Protein AF-A0A957EJ91-F1 (afdb_monomer_lite)

Radius of gyration: 35.72 Å; chains: 1; bounding box: 68×55×95 Å

pLDDT: mean 71.78, std 17.02, range [33.03, 94.94]

Structure (mmCIF, N/CA/C/O backbone):
data_AF-A0A957EJ91-F1
#
_entry.id   AF-A0A957EJ91-F1
#
loop_
_atom_site.group_PDB
_atom_site.id
_atom_site.type_symbol
_atom_site.label_atom_id
_atom_site.label_alt_id
_atom_site.label_comp_id
_atom_site.label_asym_id
_atom_site.label_entity_id
_atom_site.label_seq_id
_atom_site.pdbx_PDB_ins_code
_atom_site.Cartn_x
_atom_site.Cartn_y
_atom_site.Cartn_z
_atom_site.occupancy
_atom_site.B_iso_or_equiv
_atom_site.auth_seq_id
_atom_site.auth_comp_id
_atom_site.auth_asym_id
_atom_site.auth_atom_id
_atom_site.pdbx_PDB_model_num
ATOM 1 N N . PHE A 1 1 ? 5.537 5.243 -0.540 1.00 36.00 1 PHE A N 1
ATOM 2 C CA . PHE A 1 1 ? 6.438 5.087 -1.704 1.00 36.00 1 PHE A CA 1
ATOM 3 C C . PHE A 1 1 ? 7.169 6.408 -2.101 1.00 36.00 1 PHE A C 1
ATOM 5 O O . PHE A 1 1 ? 6.556 7.105 -2.869 1.00 36.00 1 PHE A O 1
ATOM 12 N N . TYR A 1 2 ? 8.359 6.869 -1.611 1.00 35.06 2 TYR A N 1
ATOM 13 C CA . TYR A 1 2 ? 9.080 8.077 -2.177 1.00 35.06 2 TYR A CA 1
ATOM 14 C C . TYR A 1 2 ? 10.076 7.446 -3.159 1.00 35.06 2 TYR A C 1
ATOM 16 O O . TYR A 1 2 ? 10.877 6.655 -2.682 1.00 35.06 2 TYR A O 1
ATOM 24 N N . GLN A 1 3 ? 10.113 7.652 -4.478 1.00 33.03 3 GLN A N 1
ATOM 25 C CA . GLN A 1 3 ? 9.655 8.716 -5.391 1.00 33.03 3 GLN A CA 1
ATOM 26 C C . GLN A 1 3 ? 8.245 9.281 -5.133 1.00 33.03 3 GLN A C 1
ATOM 28 O O . GLN A 1 3 ? 7.250 8.701 -5.534 1.00 33.03 3 GLN A O 1
ATOM 33 N N . GLY A 1 4 ? 8.157 10.384 -4.372 1.00 40.09 4 GLY A N 1
ATOM 34 C CA . GLY A 1 4 ? 6.880 10.900 -3.839 1.00 40.09 4 GLY A CA 1
ATOM 35 C C . GLY A 1 4 ? 6.087 9.925 -2.926 1.00 40.09 4 GLY A C 1
ATOM 36 O O . GLY A 1 4 ? 5.076 9.454 -3.419 1.00 40.09 4 GLY A O 1
ATOM 37 N N . ARG A 1 5 ? 6.490 9.617 -1.647 1.00 56.47 5 ARG A N 1
ATOM 38 C CA . ARG A 1 5 ? 5.873 8.755 -0.562 1.00 56.47 5 ARG A CA 1
ATOM 39 C C . ARG A 1 5 ? 4.482 9.296 -0.284 1.00 56.47 5 ARG A C 1
ATOM 41 O O . ARG A 1 5 ? 4.143 9.701 0.818 1.00 56.47 5 ARG A O 1
ATOM 48 N N . GLN A 1 6 ? 3.628 9.156 -1.275 1.00 66.56 6 GLN A N 1
ATOM 49 C CA . GLN A 1 6 ? 2.235 8.914 -1.058 1.00 66.56 6 GLN A CA 1
ATOM 50 C C . GLN A 1 6 ? 2.147 7.482 -0.534 1.00 66.56 6 GLN A C 1
ATOM 52 O O . GLN A 1 6 ? 2.798 6.546 -1.022 1.00 66.56 6 GLN A O 1
ATOM 57 N N . ALA A 1 7 ? 1.472 7.354 0.598 1.00 76.00 7 ALA A N 1
ATOM 58 C CA . ALA A 1 7 ? 1.057 6.070 1.112 1.00 76.00 7 ALA A CA 1
ATOM 59 C C . ALA A 1 7 ? -0.084 5.591 0.214 1.00 76.00 7 ALA A C 1
ATOM 61 O O . ALA A 1 7 ? -1.072 6.306 0.052 1.00 76.00 7 ALA A O 1
ATOM 62 N N . VAL A 1 8 ? 0.060 4.408 -0.377 1.00 83.25 8 VAL A N 1
ATOM 63 C CA . VAL A 1 8 ? -1.020 3.793 -1.150 1.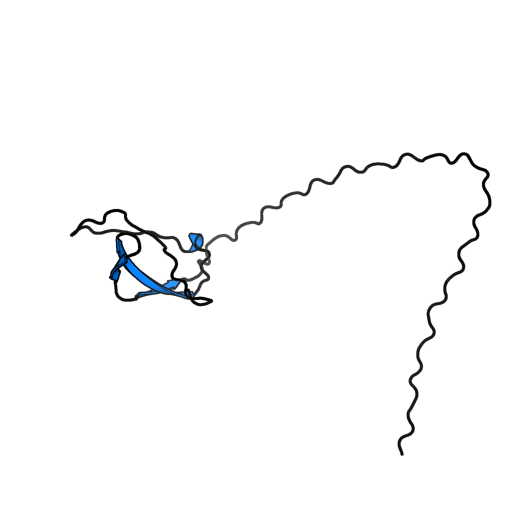00 83.25 8 VAL A CA 1
ATOM 64 C C . VAL A 1 8 ? -1.772 2.849 -0.227 1.00 83.25 8 VAL A C 1
ATOM 66 O O . VAL A 1 8 ? -1.171 2.085 0.532 1.00 83.25 8 VAL A O 1
ATOM 69 N N . ARG A 1 9 ? -3.102 2.928 -0.257 1.00 86.62 9 ARG A N 1
ATOM 70 C CA . ARG A 1 9 ? -3.957 1.986 0.460 1.00 86.62 9 ARG A CA 1
ATOM 71 C C . ARG A 1 9 ? -3.948 0.662 -0.296 1.00 86.62 9 ARG A C 1
ATOM 73 O O . ARG A 1 9 ? -4.519 0.582 -1.375 1.00 86.62 9 ARG A O 1
ATOM 80 N N . MET A 1 10 ? -3.327 -0.356 0.291 1.00 85.81 10 MET A N 1
ATOM 81 C CA . MET A 1 10 ? -3.203 -1.678 -0.336 1.00 85.81 10 MET A CA 1
ATOM 82 C C . MET A 1 10 ? -4.450 -2.547 -0.135 1.00 85.81 10 MET A C 1
ATOM 84 O O . MET A 1 10 ? -4.837 -3.288 -1.027 1.00 85.81 10 MET A O 1
ATOM 88 N N . ALA A 1 11 ? -5.083 -2.464 1.038 1.00 87.62 11 ALA A N 1
ATOM 89 C CA . ALA A 1 11 ? -6.230 -3.293 1.396 1.00 87.62 11 ALA A CA 1
ATOM 90 C C . ALA A 1 11 ? -7.060 -2.651 2.516 1.00 87.62 11 ALA A C 1
ATOM 92 O O . ALA A 1 11 ? -6.624 -1.704 3.181 1.00 87.62 11 ALA A O 1
ATOM 93 N N . SER A 1 12 ? -8.266 -3.176 2.743 1.00 89.75 12 SER A N 1
ATOM 94 C CA . SER A 1 12 ? -9.117 -2.750 3.853 1.00 89.75 12 SER A CA 1
ATOM 95 C C . SER A 1 12 ? -10.162 -3.773 4.256 1.00 89.75 12 SER A C 1
ATOM 97 O O . SER A 1 12 ? -10.691 -4.474 3.400 1.00 89.75 12 SER A O 1
ATOM 99 N N . ALA A 1 13 ? -10.535 -3.749 5.534 1.00 89.00 13 ALA A N 1
ATOM 100 C CA . ALA A 1 13 ? -11.729 -4.405 6.049 1.00 89.00 13 ALA A CA 1
ATOM 101 C C . ALA A 1 13 ? -12.782 -3.357 6.431 1.00 89.00 13 ALA A C 1
ATOM 103 O O . ALA A 1 13 ? -12.461 -2.321 7.018 1.00 89.00 13 ALA A O 1
ATOM 104 N N . THR A 1 14 ? -14.041 -3.641 6.113 1.00 87.88 14 THR A N 1
ATOM 105 C CA . THR A 1 14 ? -15.186 -2.828 6.532 1.00 87.88 14 THR A CA 1
ATOM 106 C C . THR A 1 14 ? -15.679 -3.335 7.880 1.00 87.88 14 THR A C 1
ATOM 108 O O . THR A 1 14 ? -15.851 -4.538 8.042 1.00 87.88 14 THR A O 1
ATOM 111 N N . GLN A 1 15 ? -15.913 -2.425 8.831 1.00 86.25 15 GLN A N 1
ATOM 112 C CA . GLN A 1 15 ? -16.433 -2.748 10.170 1.00 86.25 15 GLN A CA 1
ATOM 113 C C . GLN A 1 15 ? -15.625 -3.842 10.904 1.00 86.25 15 GLN A C 1
ATOM 115 O O . GLN A 1 15 ? -16.174 -4.890 11.247 1.00 86.25 15 GLN A O 1
ATOM 120 N N . PRO A 1 16 ? -14.321 -3.624 11.161 1.00 85.94 16 PRO A N 1
ATOM 121 C CA . PRO A 1 16 ? -13.546 -4.559 11.965 1.00 85.94 16 PRO A CA 1
ATOM 122 C C . PRO A 1 16 ? -14.144 -4.683 13.376 1.00 85.94 16 PRO A C 1
ATOM 124 O O . PRO A 1 16 ? -14.417 -3.683 14.041 1.00 85.94 16 PRO A O 1
ATOM 127 N N . ALA A 1 17 ? -14.343 -5.917 13.827 1.00 87.94 17 ALA A N 1
ATOM 128 C CA . ALA A 1 17 ? -14.867 -6.257 15.137 1.00 87.94 17 ALA A CA 1
ATOM 129 C C . ALA A 1 17 ? -13.720 -6.473 16.129 1.00 87.94 17 ALA A C 1
ATOM 131 O O . ALA A 1 17 ? -12.698 -7.094 15.819 1.00 87.94 17 ALA A O 1
ATOM 132 N N . LEU A 1 18 ? -13.906 -5.972 17.348 1.00 88.56 18 LEU A N 1
ATOM 133 C CA . LEU A 1 18 ? -12.937 -6.146 18.423 1.00 88.56 18 LEU A CA 1
ATOM 134 C C . LEU A 1 18 ? -12.743 -7.639 18.738 1.00 88.56 18 LEU A C 1
ATOM 136 O O . LEU A 1 18 ? -13.706 -8.400 18.789 1.00 88.56 18 LEU A O 1
ATOM 140 N N . GLY A 1 19 ? -11.491 -8.050 18.954 1.00 88.75 19 GLY A N 1
ATOM 141 C CA . GLY A 1 19 ? -11.139 -9.439 19.271 1.00 88.75 19 GLY A CA 1
ATOM 142 C C . GLY A 1 19 ? -11.098 -10.385 18.066 1.00 88.75 19 GLY A C 1
ATOM 143 O O . GLY A 1 19 ? -10.854 -11.574 18.248 1.00 88.75 19 GLY A O 1
ATOM 144 N N . SER A 1 20 ? -11.309 -9.880 16.847 1.00 89.88 20 SER A N 1
ATOM 145 C CA . SER A 1 20 ? -11.203 -10.670 15.617 1.00 89.88 20 SER A CA 1
ATOM 146 C C . SER A 1 20 ? -9.840 -10.500 14.951 1.00 89.88 20 SER A C 1
ATOM 148 O O . SER A 1 20 ? -9.266 -9.409 14.941 1.00 89.88 20 SER A O 1
ATOM 150 N N . LEU A 1 21 ? -9.334 -11.584 14.363 1.00 88.25 21 LEU A N 1
ATOM 151 C CA . LEU A 1 21 ? -8.126 -11.566 13.547 1.00 88.25 21 LEU A CA 1
ATOM 152 C C . LEU A 1 21 ? -8.507 -11.377 12.077 1.00 88.25 21 LEU A C 1
ATOM 154 O O . LEU A 1 21 ? -9.366 -12.086 11.557 1.00 88.25 21 LEU A O 1
ATOM 158 N N . TYR A 1 22 ? -7.851 -10.429 11.413 1.00 86.25 22 TYR A N 1
ATOM 159 C CA . TYR A 1 22 ? -8.082 -10.109 10.007 1.00 86.25 22 TYR A CA 1
ATOM 160 C C . TYR A 1 22 ? -6.828 -10.396 9.188 1.00 86.25 22 TYR A C 1
ATOM 162 O O . TYR A 1 22 ? -5.738 -9.952 9.542 1.00 86.25 22 TYR A O 1
ATOM 170 N N . ALA A 1 23 ? -7.001 -11.092 8.066 1.00 87.69 23 ALA A N 1
ATOM 171 C CA . ALA A 1 23 ? -5.992 -11.195 7.022 1.00 87.69 23 ALA A CA 1
ATOM 172 C C . ALA A 1 23 ? -6.376 -10.247 5.880 1.00 87.69 23 ALA A C 1
ATOM 174 O O . ALA A 1 23 ? -7.477 -10.338 5.338 1.00 87.69 23 ALA A O 1
ATOM 175 N N . LEU A 1 24 ? -5.476 -9.329 5.532 1.00 86.88 24 LEU A N 1
ATOM 176 C CA . LEU A 1 24 ? -5.647 -8.386 4.429 1.00 86.88 24 LEU A CA 1
ATOM 177 C C . LEU A 1 24 ? -4.653 -8.747 3.319 1.00 86.88 24 LEU A C 1
ATOM 179 O O . LEU A 1 24 ? -3.538 -8.219 3.319 1.00 86.88 24 LEU A O 1
ATOM 183 N N . PRO A 1 25 ? -5.005 -9.681 2.416 1.00 83.44 25 PRO A N 1
ATOM 184 C CA . PRO A 1 25 ? -4.128 -10.031 1.314 1.00 83.44 25 PRO A CA 1
ATOM 185 C C . PRO A 1 25 ? -4.010 -8.843 0.357 1.00 83.44 25 PRO A C 1
ATOM 187 O O . PRO A 1 25 ? -4.986 -8.148 0.079 1.00 83.44 25 PRO A O 1
ATOM 190 N N . PHE A 1 26 ? -2.808 -8.631 -0.157 1.00 78.94 26 PHE A N 1
ATOM 191 C CA . PHE A 1 26 ? -2.550 -7.730 -1.271 1.00 78.94 26 PHE A CA 1
ATOM 192 C C . PHE A 1 26 ? -1.485 -8.368 -2.154 1.00 78.94 26 PHE A C 1
ATOM 194 O O . PHE A 1 26 ? -0.624 -9.097 -1.653 1.00 78.94 26 PHE A O 1
ATOM 201 N N . ALA A 1 27 ? -1.522 -8.081 -3.451 1.00 74.88 27 ALA A N 1
ATOM 202 C CA . ALA A 1 27 ? -0.467 -8.488 -4.358 1.00 74.88 27 ALA A CA 1
ATOM 203 C C . ALA A 1 27 ? 0.326 -7.271 -4.838 1.00 74.88 27 ALA A C 1
ATOM 205 O O . ALA A 1 27 ? -0.232 -6.230 -5.174 1.00 74.88 27 ALA A O 1
ATOM 206 N N . ALA A 1 28 ? 1.653 -7.393 -4.859 1.00 68.62 28 ALA A N 1
ATOM 207 C CA . ALA A 1 28 ? 2.532 -6.298 -5.265 1.00 68.62 28 ALA A CA 1
ATOM 208 C C . ALA A 1 28 ? 2.361 -5.914 -6.747 1.00 68.62 28 ALA A C 1
ATOM 210 O O . ALA A 1 28 ? 2.567 -4.754 -7.105 1.00 68.62 28 ALA A O 1
ATOM 211 N N . TYR A 1 29 ? 1.943 -6.861 -7.597 1.00 66.19 29 TYR A N 1
ATOM 212 C CA . TYR A 1 29 ? 1.708 -6.600 -9.018 1.00 66.19 29 TYR A CA 1
ATOM 213 C C . TYR A 1 29 ? 0.506 -5.670 -9.256 1.00 66.19 29 TYR A C 1
ATOM 215 O O . TYR A 1 29 ? 0.528 -4.902 -10.214 1.00 66.19 29 TYR A O 1
ATOM 223 N N . ASP A 1 30 ? -0.499 -5.671 -8.369 1.00 64.00 30 ASP A N 1
ATOM 224 C CA . ASP A 1 30 ? -1.719 -4.857 -8.516 1.00 64.00 30 ASP A CA 1
ATOM 225 C C . ASP A 1 30 ? -1.445 -3.348 -8.426 1.00 64.00 30 ASP A C 1
ATOM 227 O O . ASP A 1 30 ? -2.260 -2.534 -8.858 1.00 64.00 30 ASP A O 1
ATOM 231 N N . VAL A 1 31 ? -0.304 -2.959 -7.850 1.00 62.50 31 VAL A N 1
ATOM 232 C CA . VAL A 1 31 ? 0.014 -1.559 -7.529 1.00 62.50 31 VAL A CA 1
ATOM 233 C C . VAL A 1 31 ? 1.255 -1.069 -8.290 1.00 62.50 31 VAL A C 1
ATOM 235 O O . VAL A 1 31 ? 1.801 -0.020 -7.963 1.00 62.50 31 VAL A O 1
ATOM 238 N N . ALA A 1 32 ? 1.687 -1.804 -9.329 1.00 63.34 32 ALA A N 1
ATOM 239 C CA . ALA A 1 32 ? 2.857 -1.481 -10.159 1.00 63.34 32 ALA A CA 1
ATOM 240 C C . ALA A 1 32 ? 4.074 -1.068 -9.310 1.00 63.34 32 ALA A C 1
ATOM 242 O O . ALA A 1 32 ? 4.688 -0.019 -9.508 1.00 63.34 32 ALA A O 1
ATOM 243 N N . VAL A 1 33 ? 4.361 -1.875 -8.290 1.00 72.44 33 VAL A N 1
ATOM 244 C CA . VAL A 1 33 ? 5.406 -1.572 -7.321 1.00 72.44 33 VAL A CA 1
ATOM 245 C C . VAL A 1 33 ? 6.732 -2.122 -7.829 1.00 72.44 33 VAL A C 1
ATOM 247 O O . VAL A 1 33 ? 6.859 -3.325 -8.048 1.00 72.44 33 VAL A O 1
ATOM 250 N N . GLU A 1 34 ? 7.725 -1.252 -7.985 1.00 81.56 34 GLU A N 1
ATOM 251 C CA . GLU A 1 34 ? 9.090 -1.666 -8.317 1.00 81.56 34 GLU A CA 1
ATOM 252 C C . GLU A 1 34 ? 9.675 -2.567 -7.214 1.00 81.56 34 GLU A C 1
ATOM 254 O O . GLU A 1 34 ? 9.346 -2.397 -6.035 1.00 81.56 34 GLU A O 1
ATOM 259 N N . PRO A 1 35 ? 10.576 -3.508 -7.522 1.00 84.56 35 PRO A N 1
ATOM 260 C CA . PRO A 1 35 ? 11.319 -4.210 -6.484 1.00 84.56 35 PRO A CA 1
ATOM 261 C C . PRO A 1 35 ? 12.113 -3.240 -5.595 1.00 84.56 35 PRO A C 1
ATOM 263 O O . PRO A 1 35 ? 12.647 -2.237 -6.069 1.00 84.56 35 PRO A O 1
ATOM 266 N N . GLY A 1 36 ? 12.207 -3.533 -4.297 1.00 87.56 36 GLY A N 1
ATOM 267 C CA . GLY A 1 36 ? 12.923 -2.681 -3.348 1.00 87.56 36 GLY A CA 1
ATOM 268 C C . GLY A 1 36 ? 12.419 -2.761 -1.910 1.00 87.56 36 GLY A C 1
ATOM 269 O O . GLY A 1 36 ? 11.631 -3.633 -1.540 1.00 87.56 36 GLY A O 1
ATOM 270 N N . GLU A 1 37 ? 12.902 -1.833 -1.086 1.00 89.75 37 GLU A N 1
ATOM 271 C CA . GLU A 1 37 ? 12.520 -1.713 0.320 1.00 89.75 37 GLU A CA 1
ATOM 272 C C . GLU A 1 37 ? 11.316 -0.786 0.506 1.00 89.75 37 GLU A C 1
ATOM 274 O O . GLU A 1 37 ? 11.272 0.342 0.007 1.00 89.75 37 GLU A O 1
ATOM 279 N N . TYR A 1 38 ? 10.356 -1.247 1.301 1.00 87.06 38 TYR A N 1
ATOM 280 C CA . TYR A 1 38 ? 9.113 -0.548 1.586 1.00 87.06 38 TYR A CA 1
ATOM 281 C C . TYR A 1 38 ? 8.804 -0.539 3.075 1.00 87.06 38 TYR A C 1
ATOM 283 O O . TYR A 1 38 ? 9.302 -1.349 3.854 1.00 87.06 38 TYR A O 1
ATOM 291 N N . GLN A 1 39 ? 7.932 0.389 3.461 1.00 91.31 39 GLN A N 1
ATOM 292 C CA . GLN A 1 39 ? 7.335 0.429 4.786 1.00 91.31 39 GLN A CA 1
ATOM 293 C C . GLN A 1 39 ? 5.819 0.342 4.663 1.00 91.31 39 GLN A C 1
ATOM 295 O O . GLN A 1 39 ? 5.225 0.966 3.778 1.00 91.31 39 GLN A O 1
ATOM 300 N N . TRP A 1 40 ? 5.201 -0.402 5.571 1.00 90.25 40 TRP A N 1
ATOM 301 C CA . TRP A 1 40 ? 3.759 -0.544 5.684 1.00 90.25 40 TRP A CA 1
ATOM 302 C C . TRP A 1 40 ? 3.297 -0.238 7.111 1.00 90.25 40 TRP A C 1
ATOM 304 O O . TRP A 1 40 ? 4.062 -0.315 8.072 1.00 90.25 40 TRP A O 1
ATOM 314 N N . GLN A 1 41 ? 2.030 0.150 7.228 1.00 92.69 41 GLN A N 1
ATOM 315 C CA . GLN A 1 41 ? 1.356 0.423 8.495 1.00 92.69 41 GLN A CA 1
ATOM 316 C C . GLN A 1 41 ? -0.134 0.128 8.350 1.00 92.69 41 GLN A C 1
ATOM 318 O O . GLN A 1 41 ? -0.698 0.261 7.260 1.00 92.69 41 GLN A O 1
ATOM 323 N N . ILE A 1 42 ? -0.778 -0.226 9.455 1.00 91.69 42 ILE A N 1
ATOM 324 C CA . ILE A 1 42 ? -2.223 -0.422 9.536 1.00 91.69 42 ILE A CA 1
ATOM 325 C C . ILE A 1 42 ? -2.832 0.815 10.183 1.00 91.69 42 ILE A C 1
ATOM 327 O O . ILE A 1 42 ? -2.340 1.296 11.203 1.00 91.69 42 ILE A O 1
ATOM 331 N N . LYS A 1 43 ? -3.921 1.316 9.597 1.00 92.81 43 LYS A N 1
ATOM 332 C CA . LYS A 1 43 ? -4.693 2.432 10.145 1.00 92.81 43 LYS A CA 1
ATOM 333 C C . LYS 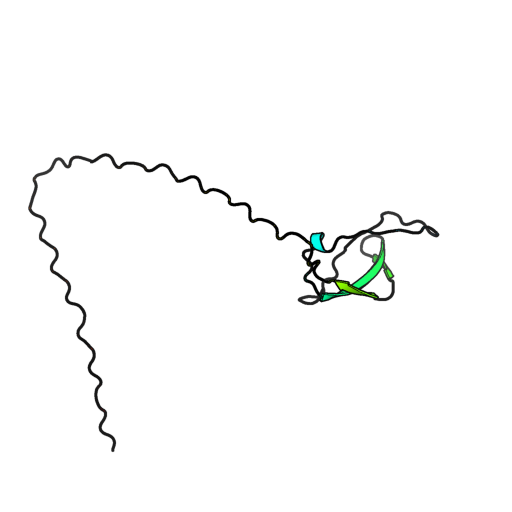A 1 43 ? -6.127 2.004 10.401 1.00 92.81 43 LYS A C 1
ATOM 335 O O . LYS A 1 43 ? -6.777 1.462 9.508 1.00 92.81 43 LYS A O 1
ATOM 340 N N . LEU A 1 44 ? -6.628 2.303 11.594 1.00 92.19 44 LEU A N 1
ATOM 341 C CA . LEU A 1 44 ? -8.054 2.282 11.890 1.00 92.19 44 LEU A CA 1
ATOM 342 C C . LEU A 1 44 ? -8.620 3.668 11.589 1.00 92.19 44 LEU A C 1
ATOM 344 O O . LEU A 1 44 ? -8.147 4.664 12.135 1.00 92.19 44 LEU A O 1
ATOM 348 N N . GLN A 1 45 ? -9.624 3.735 10.720 1.00 92.69 45 GLN A N 1
ATOM 349 C CA . GLN A 1 45 ? -10.210 4.992 10.263 1.00 92.69 45 GLN A CA 1
ATOM 350 C C . GLN A 1 45 ? -11.732 4.972 10.386 1.00 92.69 45 GLN A C 1
ATOM 352 O O . GLN A 1 45 ? -12.369 3.940 10.178 1.00 92.69 45 GLN A O 1
ATOM 357 N N . GLN A 1 46 ? -12.307 6.138 10.669 1.00 91.75 46 GLN A N 1
ATOM 358 C CA . GLN A 1 46 ? -13.738 6.400 10.580 1.00 91.75 46 GLN A CA 1
ATOM 359 C C . GLN A 1 46 ? -13.950 7.593 9.646 1.00 91.75 46 GLN A C 1
ATOM 361 O O . GLN A 1 46 ? -13.676 8.741 9.995 1.00 91.75 46 GLN A O 1
ATOM 366 N N . GLY A 1 47 ? -14.396 7.313 8.420 1.00 88.19 47 GLY A N 1
ATOM 367 C CA . GLY A 1 47 ? -14.400 8.312 7.353 1.00 88.19 47 GLY A CA 1
ATOM 368 C C . GLY A 1 47 ? -12.971 8.733 7.001 1.00 88.19 47 GLY A C 1
ATOM 369 O O . GLY A 1 47 ? -12.144 7.888 6.676 1.00 88.19 47 GLY A O 1
ATOM 370 N N . GLN A 1 48 ? -12.686 10.034 7.081 1.00 88.44 48 GLN A N 1
ATOM 371 C CA . GLN A 1 48 ? -11.344 10.594 6.856 1.00 88.44 48 GLN A CA 1
ATOM 372 C C . GLN A 1 48 ? -10.508 10.699 8.141 1.00 88.44 48 GLN A C 1
ATOM 374 O O . GLN A 1 48 ? -9.323 11.024 8.088 1.00 88.44 48 GLN A O 1
ATOM 379 N N . THR A 1 49 ? -11.104 10.418 9.301 1.00 93.25 49 THR A N 1
ATOM 380 C CA . THR A 1 49 ? -10.427 10.525 10.594 1.00 93.25 49 THR A CA 1
ATOM 381 C C . THR A 1 49 ? -9.677 9.239 10.900 1.00 93.25 49 THR A C 1
ATOM 383 O O . THR A 1 49 ? -10.256 8.153 10.864 1.00 93.25 49 THR A O 1
ATOM 386 N N . VAL A 1 50 ? -8.396 9.355 11.247 1.00 93.81 50 VAL A N 1
ATOM 387 C CA . VAL A 1 50 ? -7.615 8.239 11.786 1.00 93.81 50 VAL A CA 1
ATOM 388 C C . VAL A 1 50 ? -7.849 8.140 13.291 1.00 93.81 50 VAL A C 1
ATOM 390 O O . VAL A 1 50 ? -7.668 9.117 14.010 1.00 93.81 50 VAL A O 1
ATOM 393 N N . LEU A 1 51 ? -8.247 6.957 13.754 1.00 93.69 51 LEU A N 1
ATOM 394 C CA . LEU A 1 51 ? -8.495 6.657 15.166 1.00 93.69 51 LEU A CA 1
ATOM 395 C C . LEU A 1 51 ? -7.291 5.989 15.838 1.00 93.69 51 LEU A C 1
ATOM 397 O O . LEU A 1 51 ? -7.034 6.226 17.014 1.00 93.69 51 LEU A O 1
ATOM 401 N N . ALA A 1 52 ? -6.568 5.142 15.102 1.00 91.69 52 ALA A N 1
ATOM 402 C CA . ALA A 1 52 ? -5.367 4.464 15.581 1.00 91.69 52 ALA A CA 1
ATOM 403 C C . ALA A 1 52 ? -4.452 4.080 14.412 1.00 91.69 52 ALA A C 1
ATOM 405 O O . ALA A 1 52 ? -4.927 3.815 13.304 1.00 91.69 52 ALA A O 1
ATOM 406 N N . GLU A 1 53 ? -3.149 4.004 14.676 1.00 94.62 53 GLU A N 1
ATOM 407 C CA . GLU A 1 53 ? -2.128 3.582 13.715 1.00 94.62 53 GLU A CA 1
ATOM 408 C C . GLU A 1 53 ? -1.189 2.562 14.367 1.00 94.62 53 GLU A C 1
ATOM 410 O O . GLU A 1 53 ? -0.858 2.674 15.549 1.00 94.62 53 GLU A O 1
ATOM 415 N N . SER A 1 54 ? -0.767 1.553 13.605 1.00 93.38 54 SER A N 1
ATOM 416 C CA . SER A 1 54 ? 0.311 0.659 14.024 1.00 93.38 54 SER A CA 1
ATOM 417 C C . SER A 1 54 ? 1.673 1.334 13.865 1.00 93.38 54 SER A C 1
ATOM 419 O O . SER A 1 54 ? 1.821 2.300 13.117 1.00 93.38 54 SER A O 1
ATOM 421 N N . ALA A 1 55 ? 2.705 0.760 14.486 1.00 94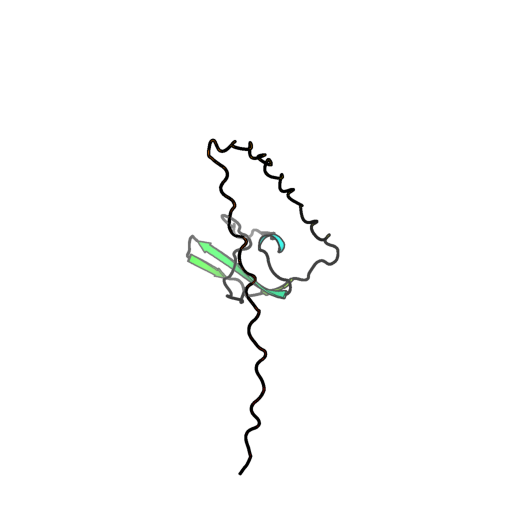.94 55 ALA A N 1
ATOM 422 C CA . ALA A 1 55 ? 4.079 1.098 14.134 1.00 94.94 55 ALA A CA 1
ATOM 423 C C . ALA A 1 55 ? 4.355 0.800 12.647 1.00 94.94 55 ALA A C 1
ATOM 425 O O . ALA A 1 55 ? 3.757 -0.111 12.059 1.00 94.94 55 ALA A O 1
ATOM 426 N N . LEU A 1 56 ? 5.284 1.558 12.061 1.00 93.75 56 LEU A N 1
ATOM 427 C CA . LEU A 1 56 ? 5.803 1.284 10.723 1.00 93.75 56 LEU A CA 1
ATOM 428 C C . LEU A 1 56 ? 6.607 -0.014 10.738 1.00 93.75 56 LEU A C 1
ATOM 430 O O . LEU A 1 56 ? 7.459 -0.220 11.601 1.00 93.75 56 LEU A O 1
ATOM 434 N N . SER A 1 57 ? 6.347 -0.867 9.756 1.00 91.81 57 SER A N 1
ATOM 435 C CA . SER A 1 57 ? 7.040 -2.138 9.562 1.00 91.81 57 SER A CA 1
ATOM 436 C C . SER A 1 57 ? 7.674 -2.180 8.180 1.00 91.81 57 SER A C 1
ATOM 438 O O . SER A 1 57 ? 7.071 -1.728 7.207 1.00 91.81 57 SER A O 1
ATOM 440 N N . SER A 1 58 ? 8.889 -2.713 8.086 1.00 91.50 58 SER A N 1
ATOM 441 C CA . SER A 1 58 ? 9.598 -2.840 6.812 1.00 91.50 58 SER A CA 1
ATOM 442 C C . SER A 1 58 ? 9.200 -4.118 6.075 1.00 91.50 58 SER A C 1
ATOM 444 O O . SER A 1 58 ? 8.909 -5.143 6.691 1.00 91.50 58 SER A O 1
ATOM 446 N N . ILE A 1 59 ? 9.214 -4.063 4.748 1.00 88.44 59 ILE A N 1
ATOM 447 C CA . ILE A 1 59 ? 9.069 -5.217 3.861 1.00 88.44 59 ILE A CA 1
ATOM 448 C C . ILE A 1 59 ? 9.973 -5.027 2.645 1.00 88.44 59 ILE A C 1
ATOM 450 O O . ILE A 1 59 ? 10.127 -3.910 2.154 1.00 88.44 59 ILE A O 1
ATOM 454 N N . VAL A 1 60 ? 10.573 -6.110 2.162 1.00 88.94 60 VAL A N 1
ATOM 455 C CA . VAL A 1 60 ? 11.393 -6.101 0.948 1.00 88.94 60 VAL A CA 1
ATOM 456 C C . VAL A 1 60 ? 10.638 -6.857 -0.133 1.00 88.94 60 VAL A C 1
ATOM 458 O O . VAL A 1 60 ? 10.253 -8.007 0.072 1.00 88.94 60 VAL A O 1
ATOM 461 N N . LEU A 1 61 ? 10.410 -6.202 -1.269 1.00 85.38 61 LEU A N 1
ATOM 462 C CA . LEU A 1 61 ? 9.843 -6.824 -2.457 1.00 85.38 61 LEU A CA 1
ATOM 463 C C . LEU A 1 61 ? 10.981 -7.202 -3.396 1.00 85.38 61 LEU A C 1
ATOM 465 O O . LEU A 1 61 ? 11.742 -6.344 -3.844 1.00 85.38 61 LEU A O 1
ATOM 469 N N . LEU A 1 62 ? 11.091 -8.494 -3.679 1.00 84.88 62 LEU A N 1
ATOM 470 C CA . LEU A 1 62 ? 12.069 -9.046 -4.606 1.00 84.88 62 LEU A CA 1
ATOM 471 C C . LEU A 1 62 ? 11.354 -9.449 -5.900 1.00 84.88 62 LEU A C 1
ATOM 473 O O . LEU A 1 62 ? 10.207 -9.899 -5.834 1.00 84.88 62 LEU A O 1
ATOM 477 N N . PRO A 1 63 ? 12.004 -9.302 -7.066 1.00 79.19 63 PRO A N 1
ATOM 478 C CA . PRO A 1 63 ? 11.444 -9.819 -8.302 1.00 79.19 63 PRO A CA 1
ATOM 479 C C . PRO A 1 63 ? 11.390 -11.347 -8.223 1.00 79.19 63 PRO A C 1
ATOM 481 O O . PRO A 1 63 ? 12.367 -11.990 -7.829 1.00 79.19 63 PRO A O 1
ATOM 484 N N . ASP A 1 64 ? 10.260 -11.931 -8.612 1.00 80.25 64 ASP A N 1
ATOM 485 C CA . ASP A 1 64 ? 10.190 -13.374 -8.810 1.00 80.25 64 ASP A CA 1
ATOM 486 C C . ASP A 1 64 ? 10.835 -13.717 -10.156 1.00 80.25 64 ASP A C 1
ATOM 488 O O . ASP A 1 64 ? 10.300 -13.410 -11.221 1.00 80.25 64 ASP A O 1
ATOM 492 N N . LEU A 1 65 ? 12.009 -14.345 -10.101 1.00 77.56 65 LEU A N 1
ATOM 493 C CA . LEU A 1 65 ? 12.768 -14.734 -11.290 1.00 77.56 65 LEU A CA 1
ATOM 494 C C . LEU A 1 65 ? 12.131 -15.906 -12.053 1.00 77.56 65 LEU A C 1
ATOM 496 O O . LEU A 1 65 ? 12.538 -16.176 -13.179 1.00 77.56 65 LEU A O 1
ATOM 500 N N . ASN A 1 66 ? 11.156 -16.600 -11.459 1.00 81.50 66 ASN A N 1
ATOM 501 C CA . ASN A 1 66 ? 10.440 -17.700 -12.105 1.00 81.50 66 ASN A CA 1
ATOM 502 C C . ASN A 1 66 ? 9.142 -17.242 -12.782 1.00 81.50 66 ASN A C 1
ATOM 504 O O . ASN A 1 66 ? 8.485 -18.052 -13.440 1.00 81.50 66 ASN A O 1
ATOM 508 N N . LEU A 1 67 ? 8.754 -15.971 -12.629 1.00 73.62 67 LEU A N 1
ATOM 509 C CA . LEU A 1 67 ? 7.580 -15.443 -13.312 1.00 73.62 67 LEU A CA 1
ATOM 510 C C . LEU A 1 67 ? 7.867 -15.350 -14.822 1.00 73.62 67 LEU A C 1
ATOM 512 O O . LEU A 1 67 ? 8.861 -14.734 -15.219 1.00 73.62 67 LEU A O 1
ATOM 516 N N . PRO A 1 68 ? 7.021 -15.937 -15.689 1.00 72.81 68 PRO A N 1
ATOM 517 C CA . PRO A 1 68 ? 7.218 -15.844 -17.127 1.00 72.81 68 PRO A CA 1
ATOM 518 C C . PRO A 1 68 ? 7.126 -14.383 -17.572 1.00 72.81 68 PRO A C 1
ATOM 520 O O . PRO A 1 68 ? 6.223 -13.650 -17.165 1.00 72.81 68 PRO A O 1
ATOM 523 N N . THR A 1 69 ? 8.049 -13.955 -18.435 1.00 73.88 69 THR A N 1
ATOM 524 C CA . THR A 1 69 ? 7.964 -12.639 -19.073 1.00 73.88 69 THR A CA 1
ATOM 525 C C . THR A 1 69 ? 6.653 -12.560 -19.864 1.00 73.88 69 THR A C 1
ATOM 527 O O . THR A 1 69 ? 6.403 -13.452 -20.683 1.00 73.88 69 THR A O 1
ATOM 530 N N . PRO A 1 70 ? 5.803 -11.535 -19.650 1.00 67.75 70 PRO A N 1
ATOM 531 C CA . PRO A 1 70 ? 4.576 -11.400 -20.422 1.00 67.75 70 PRO A CA 1
ATOM 532 C C . PRO A 1 70 ? 4.936 -11.299 -21.907 1.00 67.75 70 PRO A C 1
ATOM 534 O O . PRO A 1 70 ? 5.761 -10.477 -22.306 1.00 67.75 70 PRO A O 1
ATOM 537 N N . THR A 1 71 ? 4.351 -12.173 -22.726 1.00 78.94 71 THR A N 1
ATOM 538 C CA . THR A 1 71 ? 4.538 -12.120 -24.179 1.00 78.94 71 THR A CA 1
ATOM 539 C C . THR A 1 71 ? 3.804 -10.883 -24.700 1.00 78.94 71 THR A C 1
ATOM 541 O O . THR A 1 71 ? 2.610 -10.758 -24.425 1.00 78.94 71 THR A O 1
ATOM 544 N N . PRO A 1 72 ? 4.469 -9.955 -25.412 1.00 71.94 72 PRO A N 1
ATOM 545 C CA . PRO A 1 72 ? 3.787 -8.794 -25.966 1.00 71.94 72 PRO A CA 1
ATOM 546 C C . PRO A 1 72 ? 2.729 -9.250 -26.974 1.00 71.94 72 PRO A C 1
ATOM 548 O O . PRO A 1 72 ? 3.020 -10.018 -27.894 1.00 71.94 72 PRO A O 1
ATOM 551 N N . GLU A 1 73 ? 1.500 -8.773 -26.805 1.00 76.12 73 GLU A N 1
ATOM 552 C CA . GLU A 1 73 ? 0.427 -9.017 -27.761 1.00 76.12 73 GLU A CA 1
ATOM 553 C C . GLU A 1 73 ? 0.659 -8.113 -28.982 1.00 76.12 73 GLU A C 1
ATOM 555 O O . GLU A 1 73 ? 0.630 -6.884 -28.889 1.00 76.12 73 GLU A O 1
ATOM 560 N N . VAL A 1 74 ? 0.975 -8.711 -30.133 1.00 74.50 74 VAL A N 1
ATOM 561 C CA . VAL A 1 74 ? 1.157 -7.957 -31.377 1.00 74.50 74 VAL A CA 1
ATOM 562 C C . VAL A 1 74 ? -0.222 -7.629 -31.936 1.00 74.50 74 VAL A C 1
ATOM 564 O O . VAL A 1 74 ? -0.858 -8.463 -32.580 1.00 74.50 74 VAL A O 1
ATOM 567 N N . THR A 1 75 ? -0.678 -6.396 -31.731 1.00 70.31 75 THR A N 1
ATOM 568 C CA . THR A 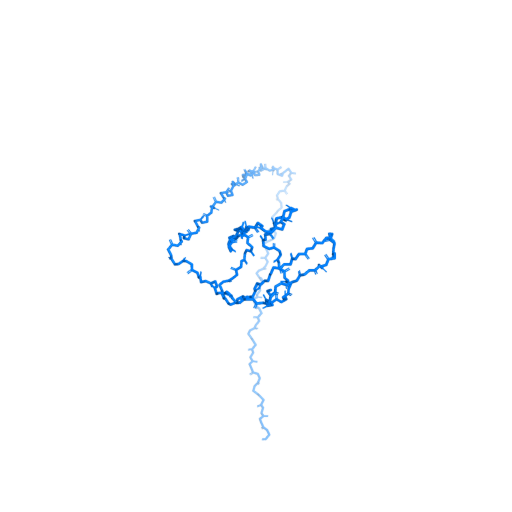1 75 ? -1.832 -5.872 -32.465 1.00 70.31 75 THR A CA 1
ATOM 569 C C . THR A 1 75 ? -1.435 -5.709 -33.929 1.00 70.31 75 THR A C 1
ATOM 571 O O . THR A 1 75 ? -0.669 -4.813 -34.282 1.00 70.31 75 THR A O 1
ATOM 574 N N . ALA A 1 76 ? -1.935 -6.588 -34.797 1.00 69.38 76 ALA A N 1
ATOM 575 C CA . ALA A 1 76 ? -1.747 -6.451 -36.233 1.00 69.38 76 ALA A CA 1
ATOM 576 C C . ALA A 1 76 ? -2.467 -5.185 -36.727 1.00 69.38 76 ALA A C 1
ATOM 578 O O . ALA A 1 76 ? -3.696 -5.105 -36.713 1.00 69.38 76 ALA A O 1
ATOM 579 N N . THR A 1 77 ? -1.708 -4.191 -37.186 1.00 59.44 77 THR A N 1
ATOM 580 C CA . THR A 1 77 ? -2.266 -3.053 -37.919 1.00 59.44 77 THR A CA 1
ATOM 581 C C . THR A 1 77 ? -2.772 -3.559 -39.267 1.00 59.44 77 THR A C 1
ATOM 583 O O . THR A 1 77 ? -1.979 -3.956 -40.121 1.00 59.44 77 THR A O 1
ATOM 586 N N . VAL A 1 78 ? -4.092 -3.570 -39.468 1.00 67.31 78 VAL A N 1
ATOM 587 C CA . VAL A 1 78 ? -4.684 -3.877 -40.777 1.00 67.31 78 VAL A CA 1
ATOM 588 C C . VAL A 1 78 ? -4.209 -2.809 -41.773 1.00 67.31 78 VAL A C 1
ATOM 590 O O . VAL A 1 78 ? -4.385 -1.619 -41.496 1.00 67.31 78 VAL A O 1
ATOM 593 N N . PRO A 1 79 ? -3.591 -3.179 -42.911 1.00 64.25 79 PRO A N 1
ATOM 594 C CA . PRO A 1 79 ? -3.183 -2.200 -43.908 1.00 64.25 79 PRO A CA 1
ATOM 595 C C . PRO A 1 79 ? -4.414 -1.462 -44.443 1.00 64.25 79 PRO A C 1
ATOM 597 O O . PRO A 1 79 ? -5.422 -2.078 -44.792 1.00 64.25 79 PRO A O 1
ATOM 600 N N . ALA A 1 80 ? -4.331 -0.131 -44.505 1.00 70.38 80 ALA A N 1
ATOM 601 C CA . ALA A 1 80 ? -5.361 0.689 -45.129 1.00 70.38 80 ALA A CA 1
ATOM 602 C C . ALA A 1 80 ? -5.552 0.266 -46.601 1.00 70.38 80 ALA A C 1
ATOM 604 O O . ALA A 1 80 ? -4.567 -0.072 -47.270 1.00 70.38 80 ALA A O 1
ATOM 605 N N . PRO A 1 81 ? -6.788 0.279 -47.135 1.00 57.31 81 PRO A N 1
ATOM 606 C CA . PRO A 1 81 ? -7.022 -0.065 -48.530 1.00 57.31 81 PRO A CA 1
ATOM 607 C C . PRO A 1 81 ? -6.236 0.888 -49.434 1.00 57.31 81 PRO A C 1
ATOM 609 O O . PRO A 1 81 ? -6.341 2.110 -49.327 1.00 57.31 81 PRO A O 1
ATOM 612 N N . THR A 1 82 ? -5.432 0.323 -50.334 1.00 56.41 82 THR A N 1
ATOM 613 C CA . THR A 1 82 ? -4.741 1.098 -51.366 1.00 56.41 82 THR A CA 1
ATOM 614 C C . THR A 1 82 ? -5.780 1.593 -52.366 1.00 56.41 82 THR A C 1
ATOM 616 O O . THR A 1 82 ? -6.356 0.801 -53.109 1.00 56.41 82 THR A O 1
ATOM 619 N N . VAL A 1 83 ? -6.039 2.899 -52.386 1.00 54.78 83 VAL A N 1
ATOM 620 C CA . VAL A 1 83 ? -6.825 3.521 -53.454 1.00 54.78 83 VAL A CA 1
ATOM 621 C C . VAL A 1 83 ? -5.933 3.673 -54.683 1.00 54.78 83 VAL A C 1
ATOM 623 O O . VAL A 1 83 ? -4.950 4.409 -54.667 1.00 54.78 83 VAL A O 1
ATOM 626 N N . THR A 1 84 ? -6.242 2.948 -55.757 1.00 61.31 84 THR A N 1
ATOM 627 C CA . THR A 1 84 ? -5.590 3.156 -57.054 1.00 61.31 84 THR A CA 1
ATOM 628 C C . THR A 1 84 ? -6.125 4.460 -57.650 1.00 61.31 84 THR A C 1
ATOM 630 O O . THR A 1 84 ? -7.331 4.545 -57.902 1.00 61.31 84 THR A O 1
ATOM 633 N N . PRO A 1 85 ? -5.294 5.495 -57.875 1.00 51.16 85 PRO A N 1
ATOM 634 C CA . PRO A 1 85 ? -5.764 6.694 -58.549 1.00 51.16 85 PRO A CA 1
ATOM 635 C C . PRO A 1 85 ? -6.171 6.328 -59.981 1.00 51.16 85 PRO A C 1
ATOM 637 O O . PRO A 1 85 ? -5.389 5.755 -60.738 1.00 51.16 85 PRO A O 1
ATOM 640 N N . THR A 1 86 ? -7.412 6.644 -60.348 1.00 53.97 86 THR A N 1
ATOM 641 C CA . THR A 1 86 ? -7.862 6.554 -61.742 1.00 53.97 86 THR A CA 1
ATOM 642 C C . THR A 1 86 ? -7.114 7.622 -62.546 1.00 53.97 86 THR A C 1
ATOM 644 O O . THR A 1 86 ? -7.108 8.779 -62.121 1.00 53.97 86 THR A O 1
ATOM 647 N N . PRO A 1 87 ? -6.463 7.288 -63.674 1.00 48.69 87 PRO A N 1
ATOM 648 C CA . PRO A 1 87 ? -5.781 8.288 -64.482 1.00 48.69 87 PRO A CA 1
ATOM 649 C C . PRO A 1 87 ? -6.809 9.238 -65.109 1.00 48.69 87 PRO A C 1
ATOM 651 O O . PRO A 1 87 ? -7.572 8.855 -65.995 1.00 48.69 87 PRO A O 1
ATOM 654 N N . THR A 1 88 ? -6.825 10.490 -64.656 1.00 51.19 88 THR A N 1
ATOM 655 C CA . THR A 1 88 ? -7.577 11.569 -65.304 1.00 51.19 88 THR A CA 1
ATOM 656 C C . THR A 1 88 ? -6.892 11.911 -66.622 1.00 51.19 88 THR A C 1
ATOM 658 O O . THR A 1 88 ? -5.745 12.354 -66.625 1.00 51.19 88 THR A O 1
ATOM 661 N N . THR A 1 89 ? -7.569 11.708 -67.751 1.00 45.41 89 THR A N 1
ATOM 662 C CA . THR A 1 89 ? -7.063 12.121 -69.067 1.00 45.41 89 THR A CA 1
ATOM 663 C C . THR A 1 89 ? -7.141 13.651 -69.174 1.00 45.41 89 THR A C 1
ATOM 665 O O . THR A 1 89 ? -8.243 14.195 -69.083 1.00 45.41 89 THR A O 1
ATOM 668 N N . PRO A 1 90 ? -6.028 14.385 -69.350 1.00 51.59 90 PRO A N 1
ATOM 669 C CA . PRO A 1 90 ? -6.102 15.822 -69.577 1.00 51.59 90 PRO A CA 1
ATOM 670 C C . PRO A 1 90 ? -6.566 16.095 -71.016 1.00 51.59 90 PRO A C 1
ATOM 672 O O . PRO A 1 90 ? -5.853 15.809 -71.975 1.00 51.59 90 PRO A O 1
ATOM 675 N N . SER A 1 91 ? -7.758 16.674 -71.187 1.00 48.38 91 SER A N 1
ATOM 676 C CA . SER A 1 91 ? -8.141 17.324 -72.448 1.00 48.38 91 SER A CA 1
ATOM 677 C C . SER A 1 91 ? -7.413 18.665 -72.553 1.00 48.38 91 SER A C 1
ATOM 679 O O . SER A 1 91 ? -7.887 19.674 -72.040 1.00 48.38 91 SER A O 1
ATOM 681 N N . GLY A 1 92 ? -6.249 18.685 -73.201 1.00 53.00 92 GLY A N 1
ATOM 682 C CA . GLY A 1 92 ? -5.528 19.922 -73.500 1.00 53.00 92 GLY A CA 1
ATOM 683 C C . GLY A 1 92 ? -4.320 19.700 -74.418 1.00 53.00 92 GLY A C 1
ATOM 684 O O . GLY A 1 92 ? -3.743 18.612 -74.405 1.00 53.00 92 GLY A O 1
ATOM 685 N N . PRO A 1 93 ? -3.935 20.696 -75.238 1.00 51.25 93 PRO A N 1
ATOM 686 C CA . PRO A 1 93 ? -2.776 20.592 -76.118 1.00 51.25 93 PRO A CA 1
ATOM 687 C C . PRO A 1 93 ? -1.478 20.453 -75.307 1.00 51.25 93 PRO A C 1
ATOM 689 O O . PRO A 1 93 ? -1.173 21.272 -74.440 1.00 51.25 93 PRO A O 1
ATOM 692 N N . ILE A 1 94 ? -0.715 19.404 -75.614 1.00 52.34 94 ILE A N 1
ATOM 693 C CA . ILE A 1 94 ? 0.622 19.117 -75.081 1.00 52.34 94 ILE A CA 1
ATOM 694 C C . ILE A 1 94 ? 1.615 20.181 -75.562 1.00 52.34 94 ILE A C 1
ATOM 696 O O . ILE A 1 94 ? 2.113 20.120 -76.683 1.00 52.34 94 ILE A O 1
ATOM 700 N N . TRP A 1 95 ? 1.912 21.154 -74.704 1.00 42.69 95 TRP A N 1
ATOM 701 C CA . TRP A 1 95 ? 3.101 21.995 -74.834 1.00 42.69 95 TRP A CA 1
ATOM 702 C C . TRP A 1 95 ? 4.275 21.314 -74.114 1.00 42.69 95 TRP A C 1
ATOM 704 O O . TRP A 1 95 ? 4.069 20.770 -73.025 1.00 42.69 95 TRP A O 1
ATOM 714 N N . PRO A 1 96 ? 5.499 21.311 -74.674 1.00 45.19 96 PRO A N 1
ATOM 715 C CA . PRO A 1 96 ? 6.647 20.722 -73.998 1.00 45.19 96 PRO A CA 1
ATOM 716 C C . PRO A 1 96 ? 6.957 21.509 -72.718 1.00 45.19 96 PRO A C 1
ATOM 718 O O . PRO A 1 96 ? 7.199 22.712 -72.751 1.00 45.19 96 PRO A O 1
ATOM 721 N N . THR A 1 97 ? 6.924 20.823 -71.578 1.00 50.19 97 THR A N 1
ATOM 722 C CA . THR A 1 97 ? 7.369 21.354 -70.285 1.00 50.19 97 THR A CA 1
ATOM 723 C C . THR A 1 97 ? 8.888 21.541 -70.314 1.00 50.19 97 THR A C 1
ATOM 725 O O . THR A 1 97 ? 9.612 20.593 -70.622 1.00 50.19 97 THR A O 1
ATOM 728 N N . GLU A 1 98 ? 9.385 22.743 -70.004 1.00 47.56 98 GLU A N 1
ATOM 729 C CA . GLU A 1 98 ? 10.826 22.972 -69.850 1.00 47.56 98 GLU A CA 1
ATOM 730 C C . GLU A 1 98 ? 11.402 22.052 -68.764 1.00 47.56 98 GLU A C 1
ATOM 732 O O . GLU A 1 98 ? 10.864 21.931 -67.663 1.00 47.56 98 GLU A O 1
ATOM 737 N N . THR A 1 99 ? 12.509 21.380 -69.082 1.00 54.22 99 THR A N 1
ATOM 738 C CA . THR A 1 99 ? 13.248 20.553 -68.121 1.00 54.22 99 THR A CA 1
ATOM 739 C C . THR A 1 99 ? 13.814 21.449 -67.011 1.00 54.22 99 THR A C 1
ATOM 741 O O . THR A 1 99 ? 14.496 22.426 -67.332 1.00 54.22 99 THR A O 1
ATOM 744 N N . PRO A 1 100 ? 13.593 21.155 -65.715 1.00 54.56 100 PRO A N 1
ATOM 745 C CA . PRO A 1 100 ? 14.187 21.946 -64.643 1.00 54.56 100 PRO A CA 1
ATOM 746 C C . PRO A 1 100 ? 15.719 21.865 -64.706 1.00 54.56 100 PRO A C 1
ATOM 748 O O . PRO A 1 100 ? 16.301 20.783 -64.802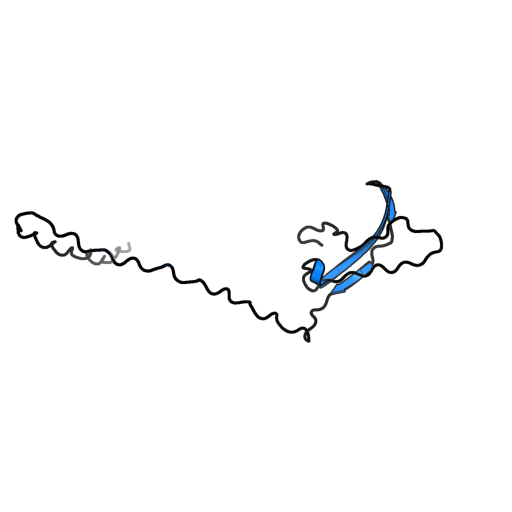 1.00 54.56 100 PRO A O 1
ATOM 751 N N . ARG A 1 101 ? 16.383 23.027 -64.668 1.00 55.69 101 ARG A N 1
ATOM 752 C CA . ARG A 1 101 ? 17.849 23.131 -64.677 1.00 55.69 101 ARG A CA 1
ATOM 753 C C . ARG A 1 101 ? 18.423 22.498 -63.393 1.00 55.69 101 ARG A C 1
ATOM 755 O O . ARG A 1 101 ? 17.929 22.822 -62.314 1.00 55.69 101 ARG A O 1
ATOM 762 N N . PRO A 1 102 ? 19.479 21.665 -63.469 1.00 54.03 102 PRO A N 1
ATOM 763 C CA . PRO A 1 102 ? 20.129 21.110 -62.285 1.00 54.03 102 PRO A CA 1
ATOM 764 C C . PRO A 1 102 ? 20.664 22.226 -61.385 1.00 54.03 102 PRO A C 1
ATOM 766 O O . PRO A 1 102 ? 21.450 23.068 -61.825 1.00 54.03 102 PRO A O 1
ATOM 769 N N . THR A 1 103 ? 20.250 22.238 -60.122 1.00 54.50 103 THR A N 1
ATOM 770 C CA . THR A 1 103 ? 20.810 23.128 -59.105 1.00 54.50 103 THR A CA 1
ATOM 771 C C . THR A 1 103 ? 22.183 22.593 -58.705 1.00 54.50 103 THR A C 1
ATOM 773 O O . THR A 1 103 ? 22.294 21.480 -58.192 1.00 54.50 103 THR A O 1
ATOM 776 N N . LEU A 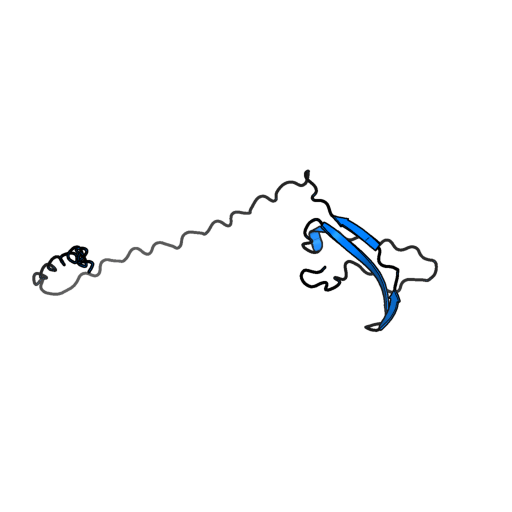1 104 ? 23.242 23.361 -58.975 1.00 49.47 104 LEU A N 1
ATOM 777 C CA . LEU A 1 104 ? 24.596 23.022 -58.533 1.00 49.47 104 LEU A CA 1
ATOM 778 C C . LEU A 1 104 ? 24.648 22.971 -56.994 1.00 49.47 104 LEU A C 1
ATOM 780 O O . LEU A 1 104 ? 24.052 23.838 -56.347 1.00 49.47 104 LEU A O 1
ATOM 784 N N . PRO A 1 105 ? 25.360 21.999 -56.393 1.00 57.72 105 PRO A N 1
ATOM 785 C CA . PRO A 1 105 ? 25.612 22.010 -54.958 1.00 57.72 105 PRO A CA 1
ATOM 786 C C . PRO A 1 105 ? 26.456 23.238 -54.567 1.00 57.72 105 PRO A C 1
ATOM 788 O O . PRO A 1 105 ? 27.235 23.736 -55.388 1.00 57.72 105 PRO A O 1
ATOM 791 N N . PRO A 1 106 ? 26.318 23.742 -53.326 1.00 62.22 106 PRO A N 1
ATOM 792 C CA . PRO A 1 106 ? 27.111 24.869 -52.850 1.00 62.22 106 PRO A CA 1
ATOM 793 C C . PRO A 1 106 ? 28.615 24.535 -52.877 1.00 62.22 106 PRO A C 1
ATOM 795 O O . PRO A 1 106 ? 28.989 23.378 -52.657 1.00 62.22 106 PRO A O 1
ATOM 798 N N . PRO A 1 107 ? 29.490 25.521 -53.147 1.00 63.16 107 PRO A N 1
ATOM 799 C CA . PRO A 1 107 ? 30.926 25.288 -53.203 1.00 63.16 107 PRO A CA 1
ATOM 800 C C . PRO A 1 107 ? 31.489 24.896 -51.825 1.00 63.16 107 PRO A C 1
ATOM 802 O O . PRO A 1 107 ? 30.965 25.331 -50.795 1.00 63.16 107 PRO A O 1
ATOM 805 N N . PRO A 1 108 ? 32.574 24.103 -51.789 1.00 66.38 108 PRO A N 1
ATOM 806 C CA . PRO A 1 108 ? 33.253 23.757 -50.547 1.00 66.38 108 PRO A CA 1
ATOM 807 C C . PRO A 1 108 ? 33.856 25.003 -49.884 1.00 66.38 108 PRO A C 1
ATOM 809 O O . PRO A 1 108 ? 34.421 25.873 -50.548 1.00 66.38 108 PRO A O 1
ATOM 812 N N . VAL A 1 109 ? 33.748 25.077 -48.557 1.00 68.19 109 VAL A N 1
ATOM 813 C CA . VAL A 1 109 ? 34.343 26.149 -47.749 1.00 68.19 109 VAL A CA 1
ATOM 814 C C . VAL A 1 109 ? 35.832 25.845 -47.563 1.00 68.19 109 VAL A C 1
ATOM 816 O O . VAL A 1 109 ? 36.179 24.792 -47.031 1.00 68.19 109 VAL A O 1
ATOM 819 N N . PHE A 1 110 ? 36.720 26.745 -47.990 1.00 56.69 110 PHE A N 1
ATOM 820 C CA . PHE A 1 110 ? 38.152 26.628 -47.701 1.00 56.69 110 PHE A CA 1
ATOM 821 C C . PHE A 1 110 ? 38.465 27.245 -46.326 1.00 56.69 110 PHE A C 1
ATOM 823 O O . PHE A 1 110 ? 37.986 28.345 -46.044 1.00 56.69 110 PHE A O 1
ATOM 830 N N . PRO A 1 111 ? 39.263 26.588 -45.465 1.00 50.47 111 PRO A N 1
ATOM 831 C CA . PRO A 1 111 ? 39.704 27.185 -44.211 1.00 50.47 111 PRO A CA 1
ATOM 832 C C . PRO A 1 111 ? 40.692 28.325 -44.492 1.00 50.47 111 PRO A C 1
ATOM 834 O O . PRO A 1 111 ? 41.752 28.117 -45.082 1.00 50.47 111 PRO A O 1
ATOM 837 N N . THR A 1 112 ? 40.356 29.537 -44.056 1.00 54.47 112 THR A N 1
ATOM 838 C CA . THR A 1 112 ? 41.280 30.675 -44.070 1.00 54.47 112 THR A CA 1
ATOM 839 C C . THR A 1 112 ? 42.343 30.452 -42.996 1.00 54.47 112 THR A C 1
ATOM 841 O O . THR A 1 112 ? 42.028 30.443 -41.807 1.00 54.47 112 THR A O 1
ATOM 844 N N . ALA A 1 113 ? 43.603 30.266 -43.390 1.00 52.25 113 ALA A N 1
ATOM 845 C CA . ALA A 1 113 ? 44.716 30.288 -42.447 1.00 52.25 113 ALA A CA 1
ATOM 846 C C . ALA A 1 113 ? 44.896 31.722 -41.917 1.00 52.25 113 ALA A C 1
ATOM 848 O O . ALA A 1 113 ? 45.220 32.636 -42.673 1.00 52.25 113 ALA A O 1
ATOM 849 N N . THR A 1 114 ? 44.656 31.928 -40.622 1.00 63.78 114 THR A N 1
ATOM 850 C CA . THR A 1 114 ? 45.001 33.166 -39.914 1.00 63.78 114 THR A CA 1
ATOM 851 C C . THR A 1 114 ? 46.524 33.243 -39.758 1.00 63.78 114 THR A C 1
ATOM 853 O O . THR A 1 114 ? 47.103 32.308 -39.202 1.00 63.78 114 THR A O 1
ATOM 856 N N . PRO A 1 115 ? 47.205 34.316 -40.202 1.00 46.81 115 PRO A N 1
ATOM 857 C CA . PRO A 1 115 ? 48.597 34.540 -39.834 1.00 46.81 115 PRO A CA 1
ATOM 858 C C . PRO A 1 115 ? 48.662 34.868 -38.338 1.00 46.81 115 PRO A C 1
ATOM 860 O O . PRO A 1 115 ? 47.964 35.771 -37.874 1.00 46.81 115 PRO A O 1
ATOM 863 N N . ALA A 1 116 ? 49.467 34.121 -37.585 1.00 54.91 116 ALA A N 1
ATOM 864 C CA . ALA A 1 116 ? 49.791 34.466 -36.205 1.00 54.91 116 ALA A CA 1
ATOM 865 C C . ALA A 1 116 ? 50.751 35.679 -36.173 1.00 54.91 116 ALA A C 1
ATOM 867 O O . ALA A 1 116 ? 51.556 35.808 -37.102 1.00 54.91 116 ALA A O 1
ATOM 868 N N . PRO A 1 117 ? 50.647 36.563 -35.162 1.00 60.66 117 PRO A N 1
ATOM 869 C CA . PRO A 1 117 ? 51.537 37.713 -34.993 1.00 60.66 117 PRO A CA 1
ATOM 870 C C . PRO A 1 117 ? 52.968 37.321 -34.605 1.00 60.66 117 PRO A C 1
ATOM 872 O O . PRO A 1 117 ? 53.148 36.249 -33.980 1.00 60.66 117 PRO A O 1
#

Sequence (117 aa):
FYQGRQAVRMASATQPALGSLYALPFAAYDVAVEPGEYQWQIKLQQGQTVLAESALSSIVLLPDLNLPTPTPEVTATVPAPTVTPTPTTPSGPIWPTETPRPTLPPPPVFPTATPAP

Secondary structure (DSSP, 8-state):
-TTTTPPP-----SSPPTT--------GGGGTPPSEEEEE--EEEETTEEEEEPPPEEEEE---TTSPPPPP-----PPPP--PPP-----S--PPPPPPPP-PPPPPPPP--PPP-

Foldseek 3Di:
DPVPPDPDDFFDDDPDDPPDDDDTDGDPVVVVDDFAKDWDKDFDDDVPDTPDIDDIDMDGGDDDPPDDDDDDDDDDDDDDDDDDDDDDDDPDDDDDDDDDDDDDDDDDDDDDDDDDD